Protein AF-A0A143PL67-F1 (afdb_monomer)

Structure (mmCIF, N/CA/C/O backbone):
data_AF-A0A143PL67-F1
#
_entry.id   AF-A0A143PL67-F1
#
loop_
_atom_site.group_PDB
_atom_site.id
_atom_site.type_symbol
_atom_site.label_atom_id
_atom_site.label_alt_id
_atom_site.label_comp_id
_atom_site.label_asym_id
_atom_site.label_entity_id
_atom_site.label_seq_id
_atom_site.pdbx_PDB_ins_code
_atom_site.Cartn_x
_atom_site.Cartn_y
_atom_site.Cartn_z
_atom_site.occupancy
_atom_site.B_iso_or_equiv
_atom_site.auth_seq_id
_atom_site.auth_comp_id
_atom_site.auth_asym_id
_atom_site.auth_atom_id
_atom_site.pdbx_PDB_model_num
ATOM 1 N N . MET A 1 1 ? -22.098 4.777 4.187 1.00 64.25 1 MET A N 1
ATOM 2 C CA . MET A 1 1 ? -22.082 3.602 3.295 1.00 64.25 1 MET A CA 1
ATOM 3 C C . MET A 1 1 ? -20.731 3.515 2.589 1.00 64.25 1 MET A C 1
ATOM 5 O O . MET A 1 1 ? -20.277 4.556 2.114 1.00 64.25 1 MET A O 1
ATOM 9 N N . PRO A 1 2 ? -20.058 2.352 2.592 1.00 68.81 2 PRO A N 1
ATOM 10 C CA . PRO A 1 2 ? -18.912 2.064 1.720 1.00 68.81 2 PRO A CA 1
ATOM 11 C C . PRO A 1 2 ? -19.294 2.241 0.246 1.00 68.81 2 PRO A C 1
ATOM 13 O O . PRO A 1 2 ? -20.424 1.913 -0.117 1.00 68.81 2 PRO A O 1
ATOM 16 N N . ARG A 1 3 ? -18.394 2.761 -0.596 1.00 84.25 3 ARG A N 1
ATOM 17 C CA . ARG A 1 3 ? -18.588 2.729 -2.052 1.00 84.25 3 ARG A CA 1
ATOM 18 C C . ARG A 1 3 ? -17.874 1.508 -2.617 1.00 84.25 3 ARG A C 1
ATOM 20 O O . ARG A 1 3 ? -16.809 1.142 -2.130 1.00 84.25 3 ARG A O 1
ATOM 27 N N . HIS A 1 4 ? -18.442 0.900 -3.653 1.00 88.38 4 HIS A N 1
ATOM 28 C CA . HIS A 1 4 ? -17.807 -0.221 -4.351 1.00 88.38 4 HIS A CA 1
ATOM 29 C C . HIS A 1 4 ? -16.409 0.165 -4.863 1.00 88.38 4 HIS A C 1
ATOM 31 O O . HIS A 1 4 ? -15.479 -0.629 -4.772 1.00 88.38 4 HIS A O 1
ATOM 37 N N . ASP A 1 5 ? -16.238 1.420 -5.274 1.00 91.31 5 ASP A N 1
ATOM 38 C CA . ASP A 1 5 ? -14.962 1.967 -5.737 1.00 91.31 5 ASP A CA 1
ATOM 39 C C . ASP A 1 5 ? -13.880 1.972 -4.639 1.00 91.31 5 ASP A C 1
ATOM 41 O O . ASP A 1 5 ? -12.708 1.760 -4.944 1.00 91.31 5 ASP A O 1
ATOM 45 N N . ASP A 1 6 ? -14.258 2.150 -3.362 1.00 91.81 6 ASP A N 1
ATOM 46 C CA . ASP A 1 6 ? -13.318 2.082 -2.230 1.00 91.81 6 ASP A CA 1
ATOM 47 C C . ASP A 1 6 ? -12.753 0.657 -2.102 1.00 91.81 6 ASP A C 1
ATOM 49 O O . ASP A 1 6 ? -11.549 0.466 -1.920 1.00 91.81 6 ASP A O 1
ATOM 53 N N . LEU A 1 7 ? -13.623 -0.350 -2.247 1.00 92.06 7 LEU A N 1
ATOM 54 C CA . LEU A 1 7 ? -13.244 -1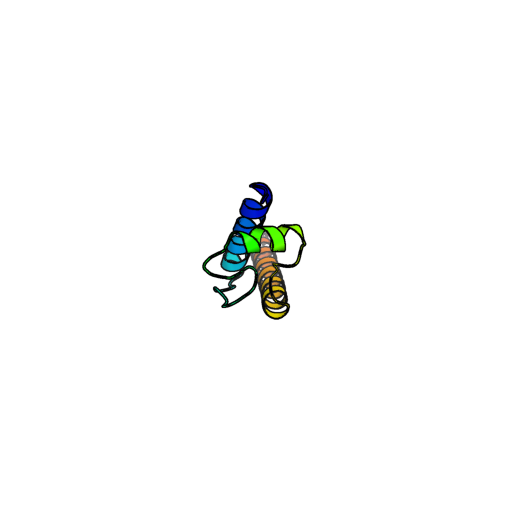.761 -2.204 1.00 92.06 7 LEU A CA 1
ATOM 55 C C . LEU A 1 7 ? -12.357 -2.133 -3.393 1.00 92.06 7 LEU A C 1
ATOM 57 O O . LEU A 1 7 ? -11.304 -2.738 -3.203 1.00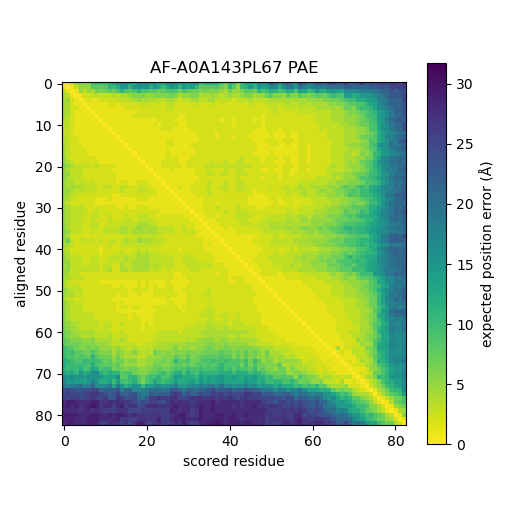 92.06 7 LEU A O 1
ATOM 61 N N . VAL A 1 8 ? -12.753 -1.743 -4.607 1.00 94.44 8 VAL A N 1
ATOM 62 C CA . VAL A 1 8 ? -11.969 -2.006 -5.821 1.00 94.44 8 VAL A CA 1
ATOM 63 C C . VAL A 1 8 ? -10.593 -1.354 -5.717 1.00 94.44 8 VAL A C 1
ATOM 65 O O . VAL A 1 8 ? -9.588 -2.016 -5.962 1.00 94.44 8 VAL A O 1
ATOM 68 N N . GLY A 1 9 ? -10.520 -0.091 -5.292 1.00 94.62 9 GLY A N 1
ATOM 69 C CA . GLY A 1 9 ? -9.249 0.607 -5.101 1.00 94.62 9 GLY A CA 1
ATOM 70 C C . GLY A 1 9 ? -8.351 -0.072 -4.064 1.00 94.62 9 GLY A C 1
ATOM 71 O O . GLY A 1 9 ? -7.151 -0.224 -4.296 1.00 94.62 9 GLY A O 1
ATOM 72 N N . ALA A 1 10 ? -8.928 -0.527 -2.948 1.00 96.06 10 ALA A N 1
ATOM 73 C CA . ALA A 1 10 ? -8.191 -1.242 -1.913 1.00 96.06 10 ALA A CA 1
ATOM 74 C C . ALA A 1 10 ? -7.632 -2.580 -2.415 1.00 96.06 10 ALA A C 1
ATOM 76 O O . ALA A 1 10 ? -6.460 -2.864 -2.176 1.00 96.06 10 ALA A O 1
ATOM 77 N N . ILE A 1 11 ? -8.432 -3.363 -3.148 1.00 96.19 11 ILE A N 1
ATOM 78 C CA . ILE A 1 11 ? -8.004 -4.644 -3.731 1.00 96.19 11 ILE A CA 1
ATOM 79 C C . ILE A 1 11 ? -6.924 -4.417 -4.790 1.00 96.19 11 ILE A C 1
ATOM 81 O O . ILE A 1 11 ? -5.878 -5.051 -4.734 1.00 96.19 11 ILE A O 1
ATOM 85 N N . VAL A 1 12 ? -7.116 -3.474 -5.718 1.00 97.50 12 VAL A N 1
ATOM 86 C CA . VAL A 1 12 ? -6.110 -3.167 -6.750 1.00 97.50 12 VAL A CA 1
ATOM 87 C C . VAL A 1 12 ? -4.777 -2.787 -6.109 1.00 97.50 12 VAL A C 1
ATOM 89 O O . VAL A 1 12 ? -3.727 -3.284 -6.513 1.00 97.50 12 VAL A O 1
ATOM 92 N N . ALA A 1 13 ? -4.805 -1.939 -5.082 1.00 97.25 13 ALA A N 1
ATOM 93 C CA . ALA A 1 13 ? -3.596 -1.587 -4.356 1.00 97.25 13 ALA A CA 1
ATOM 94 C C . ALA A 1 13 ? -2.988 -2.801 -3.626 1.00 97.25 13 ALA A C 1
ATOM 96 O O . ALA A 1 13 ? -1.777 -2.995 -3.703 1.00 97.25 13 ALA A O 1
ATOM 97 N N . HIS A 1 14 ? -3.800 -3.640 -2.978 1.00 98.25 14 HIS A N 1
ATOM 98 C CA . HIS A 1 14 ? -3.354 -4.868 -2.311 1.00 98.25 14 HIS A CA 1
ATOM 99 C C . HIS A 1 14 ? -2.614 -5.816 -3.270 1.00 98.25 14 HIS A C 1
ATOM 101 O O . HIS A 1 14 ? -1.492 -6.236 -2.984 1.00 98.25 14 HIS A O 1
ATOM 107 N N . GLU A 1 15 ? -3.183 -6.073 -4.449 1.00 98.12 15 GLU A N 1
ATOM 108 C CA . GLU A 1 15 ? -2.568 -6.933 -5.465 1.00 98.12 15 GLU A CA 1
ATOM 109 C C . GLU A 1 15 ? -1.282 -6.330 -6.044 1.00 98.12 15 GLU A C 1
ATOM 111 O O . GLU A 1 15 ? -0.292 -7.037 -6.234 1.00 98.12 15 GLU A O 1
ATOM 116 N N . ILE A 1 16 ? -1.230 -5.008 -6.252 1.00 97.56 16 ILE A N 1
ATOM 117 C CA . ILE A 1 16 ? 0.025 -4.320 -6.606 1.00 97.56 16 ILE A CA 1
ATOM 118 C C . ILE A 1 16 ? 1.081 -4.525 -5.510 1.00 97.56 16 ILE A C 1
ATOM 120 O O . ILE A 1 16 ? 2.262 -4.693 -5.818 1.00 97.56 16 ILE A O 1
ATOM 124 N N . GLY A 1 17 ? 0.670 -4.537 -4.240 1.00 98.00 17 GLY A N 1
ATOM 125 C CA . GLY A 1 17 ? 1.529 -4.893 -3.114 1.00 98.00 17 GLY A CA 1
ATOM 126 C C . GLY A 1 17 ? 2.173 -6.268 -3.299 1.00 98.00 17 GLY A C 1
ATOM 127 O O . GLY A 1 17 ? 3.401 -6.367 -3.243 1.00 98.00 17 GLY A O 1
ATOM 128 N N . HIS A 1 18 ? 1.37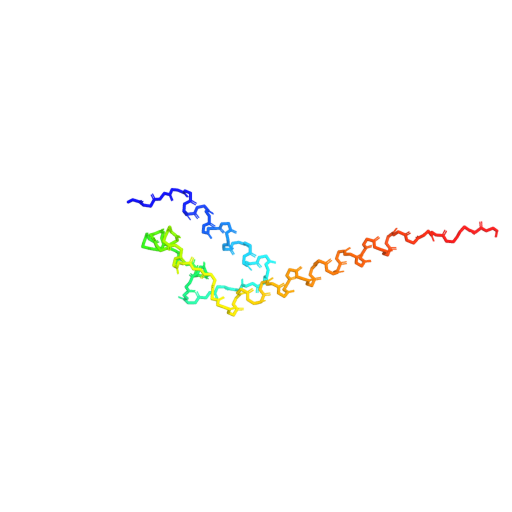5 -7.298 -3.597 1.00 98.12 18 HIS A N 1
ATOM 129 C CA . HIS A 1 18 ? 1.877 -8.654 -3.871 1.00 98.12 18 HIS A CA 1
ATOM 130 C C . HIS A 1 18 ? 2.821 -8.698 -5.072 1.00 98.12 18 HIS A C 1
ATOM 132 O O . HIS A 1 18 ? 3.913 -9.258 -4.969 1.00 98.12 18 HIS A O 1
ATOM 138 N N . LEU A 1 19 ? 2.457 -8.052 -6.185 1.00 96.88 19 LEU A N 1
ATOM 139 C CA . LEU A 1 19 ? 3.305 -7.971 -7.384 1.00 96.88 19 LEU A CA 1
ATOM 140 C C . LEU A 1 19 ? 4.661 -7.303 -7.107 1.00 96.88 19 LEU A C 1
ATOM 142 O O . LEU A 1 19 ? 5.655 -7.624 -7.755 1.00 96.88 19 LEU A O 1
ATOM 146 N N . LEU A 1 20 ? 4.713 -6.390 -6.135 1.00 96.88 20 LEU A N 1
ATOM 147 C CA . LEU A 1 20 ? 5.935 -5.716 -5.687 1.00 96.88 20 LEU A CA 1
ATOM 148 C C . LEU A 1 20 ? 6.609 -6.405 -4.487 1.00 96.88 20 LEU A C 1
ATOM 150 O O . LEU A 1 20 ? 7.522 -5.837 -3.884 1.00 96.88 20 LEU A O 1
ATOM 154 N N . GLY A 1 21 ? 6.194 -7.628 -4.149 1.00 96.06 21 GLY A N 1
ATOM 155 C CA . GLY A 1 21 ? 6.848 -8.478 -3.152 1.00 96.06 21 GLY A CA 1
ATOM 156 C C . GLY A 1 21 ? 6.453 -8.200 -1.701 1.00 96.06 21 GLY A C 1
ATOM 157 O O . GLY A 1 21 ? 7.151 -8.629 -0.779 1.00 96.06 21 GLY A O 1
ATOM 158 N N . ILE A 1 22 ? 5.357 -7.481 -1.463 1.00 98.25 22 ILE A N 1
ATOM 159 C CA . ILE A 1 22 ? 4.824 -7.274 -0.117 1.00 98.25 22 ILE A CA 1
ATOM 160 C C . ILE A 1 22 ? 3.940 -8.461 0.262 1.00 98.25 22 ILE A C 1
ATOM 162 O O . ILE A 1 22 ? 3.033 -8.826 -0.472 1.00 98.25 22 ILE A O 1
ATOM 166 N N . ARG A 1 23 ? 4.202 -9.065 1.424 1.00 97.69 23 ARG A N 1
ATOM 167 C CA . ARG A 1 23 ? 3.368 -10.137 1.986 1.00 97.69 23 ARG A CA 1
ATOM 168 C C . ARG A 1 23 ? 2.241 -9.548 2.827 1.00 97.69 23 ARG A C 1
ATOM 170 O O . ARG A 1 23 ? 2.294 -8.381 3.204 1.00 97.69 23 ARG A O 1
ATOM 177 N N . HIS A 1 24 ? 1.269 -10.385 3.189 1.00 98.19 24 HIS A N 1
ATO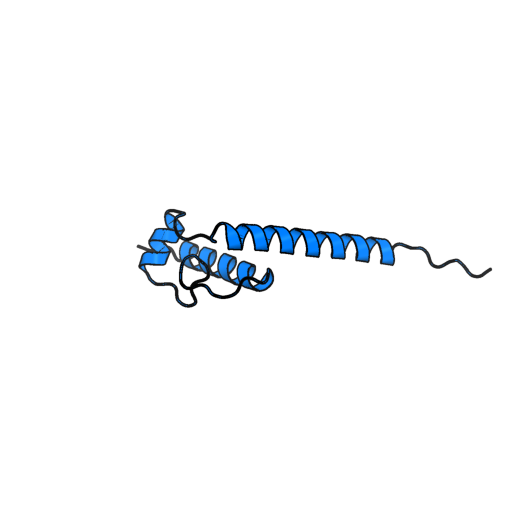M 178 C CA . HIS A 1 24 ? 0.257 -9.991 4.162 1.00 98.19 24 HIS A CA 1
ATOM 179 C C . HIS A 1 24 ? 0.871 -9.459 5.462 1.00 98.19 24 HIS A C 1
ATOM 181 O O . HIS A 1 24 ? 1.906 -9.943 5.930 1.00 98.19 24 HIS A O 1
ATOM 187 N N . ALA A 1 25 ? 0.171 -8.504 6.061 1.00 96.81 25 ALA A N 1
ATOM 188 C CA . ALA A 1 25 ? 0.507 -7.890 7.333 1.00 96.81 25 ALA A CA 1
ATOM 189 C C . ALA A 1 25 ? -0.655 -8.028 8.327 1.00 96.81 25 ALA A C 1
ATOM 191 O O . ALA A 1 25 ? -1.806 -8.248 7.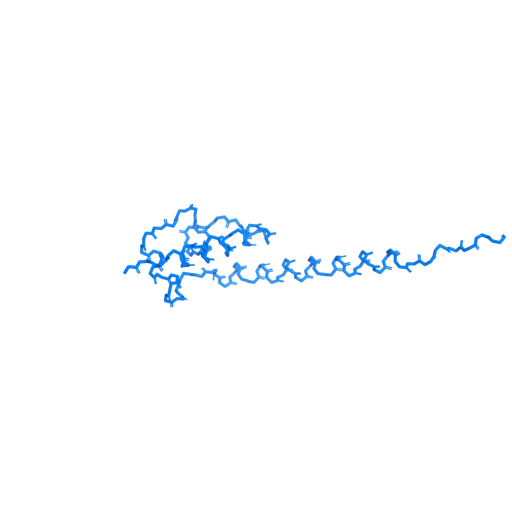951 1.00 96.81 25 ALA A O 1
ATOM 192 N N . ALA A 1 26 ? -0.359 -7.875 9.618 1.00 95.06 26 ALA A N 1
ATOM 193 C CA . ALA A 1 26 ? -1.384 -7.884 10.663 1.00 95.06 26 ALA A CA 1
ATOM 194 C C . ALA A 1 26 ? -2.288 -6.634 10.624 1.00 95.06 26 ALA A C 1
ATOM 196 O O . ALA A 1 26 ? -3.410 -6.665 11.126 1.00 95.06 26 ALA A O 1
ATOM 197 N N . SER A 1 27 ? -1.813 -5.536 10.028 1.00 94.06 27 SER A N 1
ATOM 198 C CA . SER A 1 27 ? -2.505 -4.247 9.973 1.00 94.06 27 SER A CA 1
ATOM 199 C C . SER A 1 27 ? -2.286 -3.530 8.637 1.00 94.06 27 SER A C 1
ATOM 201 O O . SER A 1 27 ? -1.433 -3.916 7.838 1.00 94.06 27 SER A O 1
ATOM 203 N N . GLY A 1 28 ? -3.077 -2.483 8.391 1.00 95.56 28 GLY A N 1
ATOM 204 C CA . GLY A 1 28 ? -2.988 -1.680 7.172 1.00 95.56 28 GLY A CA 1
ATOM 205 C C . GLY A 1 28 ? -3.601 -2.356 5.946 1.00 95.56 28 GLY A C 1
ATOM 206 O O . GLY A 1 28 ? -4.412 -3.275 6.049 1.00 95.56 28 GLY A O 1
ATOM 207 N N . LEU A 1 29 ? -3.224 -1.862 4.769 1.00 97.25 29 LEU A N 1
ATOM 208 C CA . LEU A 1 29 ? -3.820 -2.274 3.495 1.00 97.25 29 LEU A CA 1
ATOM 209 C C . LEU A 1 29 ? -3.493 -3.727 3.098 1.00 97.25 29 LEU A C 1
ATOM 211 O O . LEU A 1 29 ? -4.245 -4.351 2.355 1.00 97.25 29 LEU A O 1
ATOM 215 N N . MET A 1 30 ? -2.400 -4.285 3.628 1.00 97.94 30 MET A N 1
ATOM 216 C CA . MET A 1 30 ? -1.959 -5.658 3.354 1.00 97.94 30 MET A CA 1
ATOM 217 C C . MET A 1 30 ? -2.545 -6.697 4.319 1.00 97.94 30 MET A C 1
ATOM 219 O O . MET A 1 30 ? -2.062 -7.827 4.378 1.00 97.94 30 MET A O 1
ATOM 223 N N . ARG A 1 31 ? -3.586 -6.359 5.090 1.00 96.81 31 ARG A N 1
ATOM 224 C CA . ARG A 1 31 ? -4.326 -7.360 5.873 1.00 96.81 31 ARG A CA 1
ATOM 225 C C . ARG A 1 31 ? -4.925 -8.420 4.955 1.00 96.81 31 ARG A C 1
ATOM 227 O O . ARG A 1 31 ? -5.485 -8.093 3.917 1.00 96.81 31 ARG A O 1
ATOM 234 N N . ALA A 1 32 ? -4.868 -9.678 5.385 1.00 96.25 32 ALA A N 1
ATOM 235 C CA . ALA A 1 32 ? -5.448 -10.799 4.640 1.00 96.25 32 ALA A CA 1
ATOM 236 C C . ALA A 1 32 ? -6.983 -10.722 4.526 1.00 96.25 32 ALA A C 1
ATOM 238 O O . ALA A 1 32 ? -7.574 -11.319 3.632 1.00 96.25 32 ALA A O 1
ATOM 239 N N . THR A 1 33 ? -7.641 -10.004 5.439 1.00 94.19 33 THR A N 1
ATOM 240 C CA . THR A 1 33 ? -9.090 -9.797 5.412 1.00 94.19 33 THR A CA 1
ATOM 241 C C . THR A 1 33 ? -9.404 -8.335 5.690 1.00 94.19 33 THR A C 1
ATOM 243 O O . THR A 1 33 ? -9.024 -7.808 6.739 1.00 94.19 33 THR A O 1
ATOM 246 N N . LEU A 1 34 ? -10.125 -7.704 4.762 1.00 92.19 34 LEU A N 1
ATOM 247 C CA . LEU A 1 34 ? -10.688 -6.367 4.921 1.00 92.19 34 LEU A CA 1
ATOM 248 C C . LEU A 1 34 ? -12.125 -6.466 5.440 1.00 92.19 34 LEU A C 1
ATOM 250 O O . LEU A 1 34 ? -12.895 -7.323 5.014 1.00 92.19 34 LEU A O 1
ATOM 254 N N . GLN A 1 35 ? -12.472 -5.589 6.372 1.00 92.38 35 GLN A N 1
ATOM 255 C CA . GLN A 1 35 ? -13.784 -5.483 7.005 1.00 92.38 35 GLN A CA 1
ATOM 256 C C . GLN A 1 35 ? -14.515 -4.220 6.526 1.00 92.38 35 GLN A C 1
ATOM 258 O O . GLN A 1 35 ? -13.933 -3.339 5.892 1.00 92.38 35 GLN A O 1
ATOM 263 N N . ALA A 1 36 ? -15.800 -4.087 6.856 1.00 89.88 36 ALA A N 1
ATOM 264 C CA . ALA A 1 36 ? -16.596 -2.922 6.456 1.00 89.88 36 ALA A CA 1
ATOM 265 C C . ALA A 1 36 ? -15.997 -1.582 6.940 1.00 89.88 36 ALA A C 1
ATOM 267 O O . ALA A 1 36 ? -15.984 -0.602 6.191 1.00 89.88 36 ALA A O 1
ATOM 268 N N . ASP A 1 37 ? -15.439 -1.547 8.154 1.00 91.94 37 ASP A N 1
ATOM 269 C CA . ASP A 1 37 ? -14.799 -0.350 8.717 1.00 91.94 37 ASP A CA 1
ATOM 270 C C . ASP A 1 37 ? -13.499 0.024 7.995 1.00 91.94 37 ASP A C 1
ATOM 272 O O . ASP A 1 37 ? -13.168 1.207 7.870 1.00 91.94 37 ASP A O 1
ATOM 276 N N . ASP A 1 38 ? -12.802 -0.963 7.425 1.00 93.69 38 ASP A N 1
ATOM 277 C CA . ASP A 1 38 ? -11.619 -0.721 6.605 1.00 93.69 38 ASP A CA 1
ATOM 278 C C . ASP A 1 38 ? -11.987 0.083 5.350 1.00 93.69 38 ASP A C 1
ATOM 280 O O . ASP A 1 38 ? -11.214 0.937 4.927 1.00 93.69 38 ASP A O 1
ATOM 284 N N . MET A 1 39 ? -13.195 -0.083 4.798 1.00 93.12 39 MET A N 1
ATOM 285 C CA . MET A 1 39 ? -13.652 0.707 3.643 1.00 93.12 39 MET A CA 1
ATOM 286 C C . MET A 1 39 ? -13.872 2.176 3.999 1.00 93.12 39 MET A C 1
ATOM 288 O O . MET A 1 39 ? -13.571 3.078 3.215 1.00 93.12 39 MET A O 1
ATOM 292 N N . VAL A 1 40 ? -14.349 2.446 5.216 1.00 92.50 40 VAL A N 1
ATOM 293 C CA . VAL A 1 40 ? -1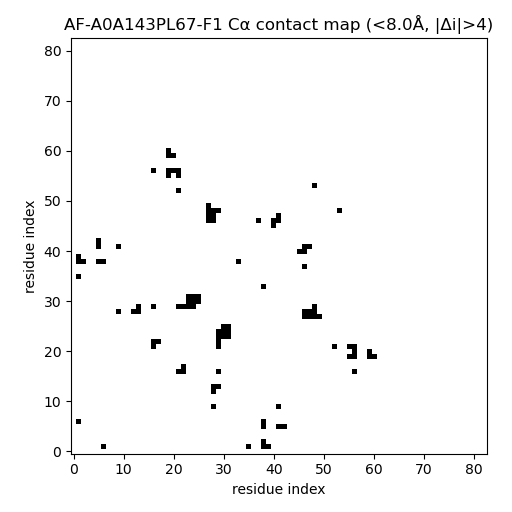4.431 3.819 5.730 1.00 92.50 40 VAL A CA 1
ATOM 294 C C . VAL A 1 40 ? -13.026 4.400 5.905 1.00 92.50 40 VAL A C 1
ATOM 296 O O . VAL A 1 40 ? -12.804 5.569 5.578 1.00 92.50 40 VAL A O 1
ATOM 299 N N . ALA A 1 41 ? -12.072 3.594 6.376 1.00 93.88 41 ALA A N 1
ATOM 300 C CA . ALA A 1 41 ? -10.680 3.999 6.521 1.00 93.88 41 ALA A CA 1
ATOM 301 C C . ALA A 1 41 ? -9.990 4.242 5.166 1.00 93.88 41 ALA A C 1
ATOM 303 O O . ALA A 1 41 ? -9.272 5.233 5.046 1.00 93.88 41 ALA A O 1
ATOM 304 N N . VAL A 1 42 ? -10.243 3.426 4.135 1.00 94.06 42 VAL A N 1
ATOM 305 C CA . VAL A 1 42 ? -9.770 3.651 2.753 1.00 94.06 42 VAL A CA 1
ATOM 306 C C . VAL A 1 42 ? -10.252 5.001 2.246 1.00 94.06 42 VAL A C 1
ATOM 308 O O . VAL A 1 42 ? -9.442 5.831 1.839 1.00 94.06 42 VAL A O 1
ATOM 311 N N . ARG A 1 43 ? -11.557 5.271 2.357 1.00 90.81 43 ARG A N 1
ATOM 312 C CA . ARG A 1 43 ? -12.152 6.514 1.852 1.00 90.81 43 ARG A CA 1
ATOM 313 C C . ARG A 1 43 ? -11.631 7.765 2.563 1.00 90.81 43 ARG A C 1
ATOM 315 O O . ARG A 1 43 ? -11.600 8.847 1.988 1.00 90.81 43 ARG A O 1
ATOM 322 N N . ARG A 1 44 ? -11.215 7.625 3.824 1.00 93.19 44 ARG A N 1
ATOM 323 C CA . ARG A 1 44 ? -10.562 8.687 4.610 1.00 93.19 44 ARG A CA 1
ATOM 324 C C . ARG A 1 44 ? -9.046 8.762 4.386 1.00 93.19 44 ARG A C 1
ATOM 326 O O . ARG A 1 44 ? -8.389 9.585 5.014 1.00 93.19 44 ARG A O 1
ATOM 333 N N . GLY A 1 45 ? -8.477 7.899 3.544 1.00 92.00 45 GLY A N 1
ATOM 334 C CA . GLY A 1 45 ? -7.034 7.817 3.314 1.00 92.00 45 GLY A CA 1
ATOM 335 C C . GLY A 1 45 ? -6.242 7.310 4.523 1.00 92.00 45 GLY A C 1
ATOM 336 O O . GLY A 1 45 ? -5.054 7.598 4.632 1.00 92.00 45 GLY A O 1
ATOM 337 N N . MET A 1 46 ? -6.883 6.585 5.442 1.00 95.12 46 MET A N 1
ATOM 338 C CA . MET A 1 46 ? -6.287 6.067 6.680 1.00 95.12 46 MET A CA 1
ATOM 339 C C . M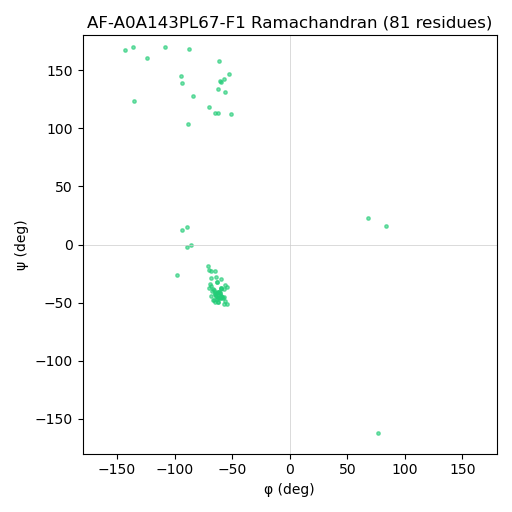ET A 1 46 ? -5.844 4.604 6.562 1.00 95.12 46 MET A C 1
ATOM 341 O O . MET A 1 46 ? -4.913 4.199 7.253 1.00 95.12 46 MET A O 1
ATOM 345 N N . LEU A 1 47 ? -6.458 3.817 5.672 1.00 96.25 47 LEU A N 1
ATOM 346 C CA . LEU A 1 47 ? -5.986 2.467 5.360 1.00 96.25 47 LEU A CA 1
ATOM 347 C C . LEU A 1 47 ? -4.957 2.535 4.227 1.00 96.25 47 LEU A C 1
ATOM 349 O O . LEU A 1 47 ? -5.304 2.753 3.068 1.00 96.25 47 LEU A O 1
ATOM 353 N N . ARG A 1 48 ? -3.675 2.403 4.571 1.00 96.50 48 ARG A N 1
ATOM 354 C CA . ARG A 1 48 ? -2.547 2.572 3.643 1.00 96.50 48 ARG A CA 1
ATOM 355 C C . ARG A 1 48 ? -1.516 1.465 3.839 1.00 96.50 48 ARG A C 1
ATOM 357 O O . ARG A 1 48 ? -1.559 0.732 4.827 1.00 96.50 48 ARG A O 1
ATOM 364 N N . PHE A 1 49 ? -0.555 1.399 2.925 1.00 98.00 49 PHE A N 1
ATOM 365 C CA . PHE A 1 49 ? 0.723 0.748 3.196 1.00 98.00 49 PHE A CA 1
ATOM 366 C C . PHE A 1 49 ? 1.430 1.449 4.357 1.00 98.00 49 PHE A C 1
ATOM 368 O O . PHE A 1 49 ? 1.449 2.682 4.435 1.00 98.00 49 PHE A O 1
ATOM 375 N N . SER A 1 50 ? 2.060 0.670 5.227 1.00 97.12 50 SER A N 1
ATOM 376 C CA . SER A 1 50 ? 3.001 1.190 6.213 1.00 97.12 50 SER A CA 1
ATOM 377 C C . SER A 1 50 ? 4.192 1.873 5.521 1.00 97.12 50 SER A C 1
ATOM 379 O O . SER A 1 50 ? 4.521 1.557 4.371 1.00 97.12 50 SER A O 1
ATOM 381 N N . PRO A 1 51 ? 4.911 2.774 6.214 1.00 97.25 51 PRO A N 1
ATOM 382 C CA . PRO A 1 51 ? 6.116 3.394 5.663 1.00 97.25 51 PRO A CA 1
ATOM 383 C C . PRO A 1 51 ? 7.159 2.374 5.180 1.00 97.25 51 PRO A C 1
ATOM 385 O O . PRO A 1 51 ? 7.795 2.580 4.144 1.00 97.25 51 PRO A O 1
ATOM 388 N N . ALA A 1 52 ? 7.297 1.250 5.890 1.00 97.19 52 ALA A N 1
ATOM 389 C CA . ALA A 1 52 ? 8.214 0.174 5.528 1.00 97.19 52 ALA A CA 1
ATOM 390 C C . ALA A 1 52 ? 7.783 -0.551 4.242 1.00 97.19 52 ALA A C 1
ATOM 392 O O . ALA A 1 52 ? 8.612 -0.798 3.367 1.00 97.19 52 ALA A O 1
ATOM 393 N N . GLU A 1 53 ? 6.494 -0.863 4.089 1.00 98.25 53 GLU A N 1
ATOM 394 C CA . GLU A 1 53 ? 5.956 -1.450 2.854 1.00 98.25 53 GLU A CA 1
ATOM 395 C C . GLU A 1 53 ? 6.108 -0.491 1.675 1.00 98.25 53 GLU A C 1
ATOM 397 O O . GLU A 1 53 ? 6.657 -0.883 0.650 1.00 98.25 53 GLU A O 1
ATOM 402 N N . ALA A 1 54 ? 5.743 0.782 1.845 1.00 97.50 54 ALA A N 1
ATOM 403 C CA . ALA A 1 54 ? 5.897 1.790 0.801 1.00 97.50 54 ALA A CA 1
ATOM 404 C C . ALA A 1 54 ? 7.365 1.963 0.371 1.00 97.50 54 ALA A C 1
ATOM 406 O O . ALA A 1 54 ? 7.651 2.136 -0.813 1.00 97.50 54 ALA A O 1
ATOM 407 N N . SER A 1 55 ? 8.311 1.905 1.315 1.00 98.06 55 SER A N 1
ATOM 408 C CA . SER A 1 55 ? 9.746 1.932 1.007 1.00 98.06 55 SER A CA 1
ATOM 409 C C . SER A 1 55 ? 10.165 0.720 0.167 1.00 98.06 55 SER A C 1
ATOM 411 O O . SER A 1 55 ? 10.758 0.883 -0.902 1.00 98.06 55 SER A O 1
ATOM 413 N N . ARG A 1 56 ? 9.771 -0.491 0.584 1.00 97.94 56 ARG A N 1
ATOM 414 C CA . ARG A 1 56 ? 10.051 -1.735 -0.153 1.00 97.94 56 ARG A CA 1
ATOM 415 C C . ARG A 1 56 ? 9.458 -1.724 -1.561 1.00 97.94 56 ARG A C 1
ATOM 417 O O . ARG A 1 56 ? 10.167 -2.046 -2.509 1.00 97.94 56 ARG A O 1
ATOM 424 N N . MET A 1 57 ? 8.213 -1.273 -1.714 1.00 97.50 57 MET A N 1
ATOM 425 C CA . MET A 1 57 ? 7.549 -1.156 -3.017 1.00 97.50 57 MET A CA 1
ATOM 426 C C . MET A 1 57 ? 8.308 -0.227 -3.971 1.00 97.50 57 MET A C 1
ATOM 428 O O . MET A 1 57 ? 8.505 -0.568 -5.136 1.00 97.50 57 MET A O 1
ATOM 432 N N . ARG A 1 58 ? 8.775 0.935 -3.489 1.00 97.31 58 ARG A N 1
ATOM 433 C CA . ARG A 1 58 ? 9.567 1.869 -4.310 1.00 97.31 58 ARG A CA 1
ATOM 434 C C . ARG A 1 58 ? 10.890 1.250 -4.749 1.00 97.31 58 ARG A C 1
ATOM 436 O O . ARG A 1 58 ? 11.269 1.398 -5.907 1.00 97.31 58 ARG A O 1
ATOM 443 N N . ILE A 1 59 ? 11.573 0.539 -3.850 1.00 97.62 59 ILE A N 1
ATOM 444 C CA . ILE A 1 59 ? 12.820 -0.166 -4.175 1.00 97.62 59 ILE A CA 1
ATOM 445 C C . ILE A 1 59 ? 12.561 -1.235 -5.243 1.00 97.62 59 ILE A C 1
ATOM 447 O O . ILE A 1 59 ? 13.252 -1.245 -6.261 1.00 97.62 59 ILE A O 1
ATOM 451 N N . ALA A 1 60 ? 11.540 -2.076 -5.060 1.00 96.00 60 ALA A N 1
ATOM 452 C CA . ALA A 1 60 ? 11.174 -3.119 -6.018 1.00 96.00 60 ALA A CA 1
ATOM 453 C C . ALA A 1 60 ? 10.863 -2.538 -7.408 1.00 96.00 60 ALA A C 1
ATOM 455 O O . ALA A 1 60 ? 11.401 -3.000 -8.414 1.00 96.00 60 ALA A O 1
ATOM 456 N N . ALA A 1 61 ? 10.073 -1.462 -7.469 1.00 94.38 61 ALA A N 1
ATOM 457 C CA . ALA A 1 61 ? 9.735 -0.794 -8.724 1.00 94.38 61 ALA A CA 1
ATOM 458 C C . ALA A 1 61 ? 10.969 -0.207 -9.438 1.00 94.38 61 ALA A C 1
ATOM 460 O O . ALA A 1 61 ? 11.095 -0.336 -10.659 1.00 94.38 61 ALA A O 1
ATOM 461 N N . LEU A 1 62 ? 11.898 0.404 -8.692 1.00 96.19 62 LEU A N 1
ATOM 462 C CA . LEU A 1 62 ? 13.147 0.936 -9.247 1.00 96.19 62 LEU A CA 1
ATOM 463 C C . LEU A 1 62 ? 14.050 -0.174 -9.797 1.00 96.19 62 LEU A C 1
ATOM 465 O O . LEU A 1 62 ? 14.644 0.001 -10.862 1.00 96.19 62 LEU A O 1
ATOM 469 N N . LEU A 1 63 ? 14.158 -1.305 -9.096 1.00 94.12 63 LEU A N 1
ATOM 470 C CA . LEU A 1 63 ? 14.947 -2.453 -9.550 1.00 94.12 63 LEU A CA 1
ATOM 471 C C . LEU A 1 63 ? 14.362 -3.055 -10.832 1.00 94.12 63 LEU A C 1
ATOM 473 O O . LEU A 1 63 ? 15.073 -3.144 -11.833 1.00 94.12 63 LEU A O 1
ATOM 477 N N . ALA A 1 64 ? 13.054 -3.324 -10.853 1.00 90.81 64 ALA A N 1
ATOM 478 C CA . ALA A 1 64 ? 12.366 -3.831 -12.039 1.00 90.81 64 ALA A CA 1
ATOM 479 C C . ALA A 1 64 ? 12.489 -2.869 -13.239 1.00 90.81 64 ALA A C 1
ATOM 481 O O . ALA A 1 64 ? 12.650 -3.292 -14.384 1.00 90.81 64 ALA A O 1
ATOM 482 N N . GLY A 1 65 ? 12.449 -1.554 -12.995 1.00 91.31 65 GLY A N 1
ATOM 483 C CA . GLY A 1 65 ? 12.694 -0.542 -14.025 1.00 91.31 65 GLY A CA 1
ATOM 484 C C . GLY A 1 65 ? 14.109 -0.610 -14.606 1.00 91.31 65 GLY A C 1
ATOM 485 O O . GLY A 1 65 ? 14.274 -0.601 -15.826 1.00 91.31 65 GLY A O 1
ATOM 486 N N . LYS A 1 66 ? 15.131 -0.726 -13.749 1.00 92.56 66 LYS A N 1
ATOM 487 C CA . LYS A 1 66 ? 16.536 -0.849 -14.173 1.00 92.56 66 LYS A CA 1
ATOM 488 C C . LYS A 1 66 ? 16.783 -2.112 -14.995 1.00 92.56 66 LYS A C 1
ATOM 490 O O . LYS A 1 66 ? 17.508 -2.054 -15.985 1.00 92.56 66 LYS A O 1
ATOM 495 N N . GLU A 1 67 ? 16.189 -3.234 -14.605 1.00 90.69 67 GLU A N 1
ATOM 496 C CA . GLU A 1 67 ? 16.302 -4.500 -15.336 1.00 90.69 67 GLU A CA 1
ATOM 497 C C . GLU A 1 67 ? 15.712 -4.397 -16.741 1.00 90.69 67 GLU A C 1
ATOM 499 O O . GLU A 1 67 ? 16.381 -4.764 -17.707 1.00 90.69 67 GLU A O 1
ATOM 504 N N . ARG A 1 68 ? 14.521 -3.801 -16.882 1.00 89.31 68 ARG A N 1
ATOM 505 C CA . ARG A 1 68 ? 13.910 -3.559 -18.199 1.00 89.31 68 ARG A CA 1
ATOM 506 C C . ARG A 1 68 ? 14.787 -2.687 -19.093 1.00 89.31 68 ARG A C 1
ATOM 508 O O . ARG A 1 68 ? 15.005 -3.035 -20.246 1.00 89.31 68 ARG A O 1
ATOM 515 N N . LEU A 1 69 ? 15.337 -1.591 -18.561 1.00 87.69 69 LEU A N 1
ATOM 516 C CA . LEU A 1 69 ? 16.236 -0.717 -19.326 1.00 87.69 69 LEU A CA 1
ATOM 517 C C . LEU A 1 69 ? 17.494 -1.459 -19.802 1.00 87.69 69 LEU A C 1
ATOM 519 O O . LEU A 1 69 ? 17.909 -1.299 -20.949 1.00 87.69 69 LEU A O 1
ATOM 523 N N . ARG A 1 70 ? 18.084 -2.303 -18.944 1.00 87.00 70 ARG A N 1
ATOM 524 C CA . ARG A 1 70 ? 19.240 -3.140 -19.305 1.00 87.00 70 ARG A CA 1
ATOM 525 C C . ARG A 1 70 ? 18.894 -4.161 -20.388 1.00 87.00 70 ARG A C 1
ATOM 527 O O . ARG A 1 70 ? 19.669 -4.310 -21.329 1.00 87.00 70 ARG A O 1
ATOM 534 N N . ALA A 1 71 ? 17.749 -4.831 -20.272 1.00 81.88 71 ALA A N 1
ATOM 535 C CA . ALA A 1 71 ? 17.285 -5.803 -21.258 1.00 81.88 71 ALA A CA 1
ATOM 536 C C . ALA A 1 71 ? 17.058 -5.150 -22.632 1.00 81.88 71 ALA A C 1
ATOM 538 O O . ALA A 1 71 ? 17.560 -5.650 -23.638 1.00 81.88 71 ALA A O 1
ATOM 539 N N . SER A 1 72 ? 16.402 -3.985 -22.669 1.00 84.25 72 SER A N 1
ATOM 540 C CA . SER A 1 72 ? 16.201 -3.223 -23.907 1.00 84.25 72 SER A CA 1
ATOM 541 C C . SER A 1 72 ? 17.522 -2.789 -24.552 1.00 84.25 72 SER A C 1
ATOM 543 O O . SER A 1 72 ? 17.674 -2.889 -25.766 1.00 84.25 72 SER A O 1
ATOM 545 N N . ALA A 1 73 ? 18.508 -2.355 -23.758 1.00 82.50 73 ALA A N 1
ATOM 546 C CA . ALA A 1 73 ? 19.827 -1.976 -24.271 1.00 82.50 73 ALA A CA 1
ATOM 547 C C . ALA A 1 73 ? 20.642 -3.177 -24.791 1.00 82.50 73 ALA A C 1
ATOM 549 O O . ALA A 1 73 ? 21.398 -3.042 -25.752 1.00 82.50 73 ALA A O 1
ATOM 550 N N . ALA A 1 74 ? 20.498 -4.355 -24.177 1.00 76.44 74 ALA A N 1
ATOM 551 C CA . ALA A 1 74 ? 21.155 -5.580 -24.632 1.00 76.44 74 ALA A CA 1
ATOM 552 C C . ALA A 1 74 ? 20.566 -6.102 -25.954 1.00 76.44 74 ALA A C 1
ATOM 554 O O . ALA A 1 74 ? 21.325 -6.547 -26.811 1.00 76.44 74 ALA A O 1
ATOM 555 N N . GLY A 1 75 ? 19.246 -5.987 -26.146 1.00 70.56 75 GLY A N 1
ATOM 556 C CA . GLY A 1 75 ? 18.571 -6.341 -27.402 1.00 70.56 75 GLY A CA 1
ATOM 557 C C . GLY A 1 75 ? 18.852 -5.383 -28.568 1.00 70.56 75 GLY A C 1
ATOM 558 O O . GLY A 1 75 ? 18.669 -5.759 -29.719 1.00 70.56 75 GLY A O 1
ATOM 559 N N . ALA A 1 76 ? 19.328 -4.165 -28.287 1.00 64.12 76 ALA A N 1
ATOM 560 C CA . ALA A 1 76 ? 19.655 -3.155 -29.294 1.00 64.12 76 ALA A CA 1
ATOM 561 C C . ALA A 1 76 ? 21.103 -3.229 -29.822 1.00 64.12 76 ALA A C 1
ATOM 563 O O . ALA A 1 76 ? 21.467 -2.436 -30.690 1.00 64.12 76 ALA A O 1
ATOM 564 N N . ARG A 1 77 ? 21.954 -4.138 -29.318 1.00 59.28 77 ARG A N 1
ATOM 565 C CA . ARG A 1 77 ? 23.311 -4.302 -29.866 1.00 59.28 77 ARG A CA 1
ATOM 566 C C . ARG A 1 77 ? 23.215 -4.922 -31.269 1.00 59.28 77 ARG A C 1
ATOM 568 O O . ARG A 1 77 ? 22.734 -6.050 -31.371 1.00 59.28 77 ARG A O 1
ATOM 575 N N . PRO A 1 78 ? 23.669 -4.242 -32.340 1.00 54.50 78 PRO A N 1
ATOM 576 C CA . PRO A 1 78 ? 23.692 -4.847 -33.664 1.00 54.50 78 PRO A CA 1
ATOM 577 C C . PRO A 1 78 ? 24.622 -6.066 -33.646 1.00 54.50 78 PRO A C 1
ATOM 579 O O . PRO A 1 78 ? 25.730 -5.999 -33.109 1.00 54.50 78 PRO A O 1
ATOM 582 N N . SER A 1 79 ? 24.158 -7.184 -34.215 1.00 58.25 79 SER A N 1
ATOM 583 C CA . SER A 1 79 ? 25.031 -8.328 -34.495 1.00 58.25 79 SER A CA 1
ATOM 584 C C . SER A 1 79 ? 26.190 -7.838 -35.362 1.00 58.25 79 SER A C 1
ATOM 586 O O . SER A 1 79 ? 25.928 -7.142 -36.347 1.00 58.25 79 SER A O 1
ATOM 588 N N . PRO A 1 80 ? 27.454 -8.154 -35.026 1.00 57.50 80 PRO A N 1
ATOM 589 C CA . PRO A 1 80 ? 28.560 -7.816 -35.899 1.00 57.50 80 PRO A CA 1
ATOM 590 C C . PRO A 1 80 ? 28.339 -8.572 -37.209 1.00 57.50 80 PRO A C 1
ATOM 592 O O . PRO A 1 80 ? 28.320 -9.802 -37.239 1.00 57.50 80 PRO A O 1
ATOM 595 N N . SER A 1 81 ? 28.085 -7.811 -38.270 1.00 60.50 81 SER A N 1
ATOM 596 C CA . SER A 1 81 ? 28.004 -8.290 -39.643 1.00 60.50 81 SER A CA 1
ATOM 597 C C . SER A 1 81 ? 29.261 -9.100 -39.944 1.00 60.50 81 SER A C 1
AT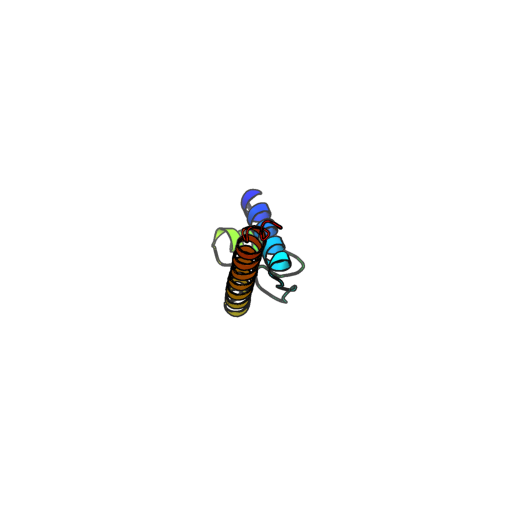OM 599 O O . SER A 1 81 ? 30.359 -8.540 -39.960 1.00 60.50 81 SER A O 1
ATOM 601 N N . G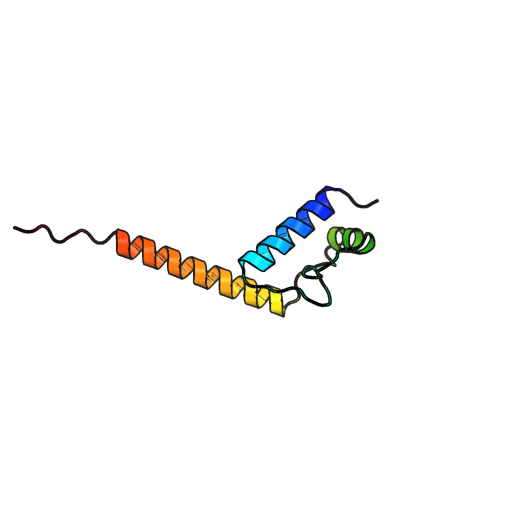LN A 1 82 ? 29.094 -10.409 -40.130 1.00 51.47 82 GLN A N 1
ATOM 602 C CA . GLN A 1 82 ? 30.139 -11.268 -40.670 1.00 51.47 82 GLN A CA 1
ATOM 603 C C . GLN A 1 82 ? 30.392 -10.809 -42.109 1.00 51.47 82 GLN A C 1
ATOM 605 O O . GLN A 1 82 ? 29.487 -10.865 -42.943 1.00 51.47 82 GLN A O 1
ATOM 610 N N . GLN A 1 83 ? 31.586 -10.264 -42.336 1.00 59.69 83 GLN A N 1
ATOM 611 C CA . GLN A 1 83 ? 32.187 -10.086 -43.656 1.00 59.69 83 GLN A CA 1
ATOM 612 C C . GLN A 1 83 ? 33.075 -11.291 -43.939 1.00 59.69 83 GLN A C 1
ATOM 614 O O . GLN A 1 83 ? 33.731 -11.751 -42.973 1.00 59.69 83 GLN A O 1
#

Sequence (83 aa):
MPRHDDLVGAIVAHEIGHLLGIRHAASGLMRATLQADDMVAVRRGMLRFSPAEASRMRIAALLAGKERLRASAAGARPSPSQQ

Solvent-accessible surface area (backbone atoms only — not comparable to full-atom values): 4876 Å² total; per-residue (Å²): 132,74,53,72,66,40,51,52,52,48,49,55,51,35,52,52,35,46,77,40,70,47,66,75,38,98,57,56,47,37,30,88,71,84,54,77,67,49,33,53,29,38,73,70,68,67,45,38,71,51,72,68,54,52,51,47,37,52,53,41,53,53,51,56,50,53,51,52,54,51,52,56,56,62,73,66,58,76,76,81,78,86,125

Nearest PDB structures (foldseek):
  4xvn-assembly1_B  TM=3.110E-01  e=4.092E+00  Thermus phage G20c
  6ejq-assembly1_C  TM=3.105E-01  e=4.991E+00  Thermus phage G20c
  4xvn-assembly2_D  TM=3.269E-01  e=7.424E+00  Thermus phage G20c

Organism: Luteitalea pratensis (NCBI:txid1855912)

Mean predicted aligned error: 6.88 Å

pLDDT: mean 89.6, std 12.15, range [51.47, 98.25]

Radius of gyration: 19.23 Å; Cα contacts (8 Å, |Δi|>4): 53; chains: 1; bounding box: 54×20×54 Å

Foldseek 3Di:
DQDPVLVVVLVVVLVLLVVLPHAADPAASRDPDDDPVVSVCSVVVNRHDDPVSVVSSVVSVVVVVVVVVVVVVVVPDDDPDDD

Secondary structure (DSSP, 8-state):
---HHHHHHHHHHHHHHHHTTPPPBSSSTTBSS--HHHHHHHHTT-S---HHHHHHHHHHHHHHHHHHHHHHHHHTSPP----